Protein AF-A0A9X4RN25-F1 (afdb_monomer_lite)

Radius of gyration: 12.0 Å; chains: 1; bounding box: 24×30×28 Å

Sequence (56 aa):
MTEITEYQKDLIEALTNPKEAAAYLNAALEEVDRETLLLALRNVAEANSGPEQDTA

Secondary structure (DSSP, 8-state):
-----HHHHHHHHHTTSHHHHHHHHHHHHHT--HHHHHHHHHHHHHHHS-------

pLDDT: mean 84.69, std 17.0, range [35.44, 97.38]

Foldseek 3Di:
DPDCDPVLVVLLQQLLPVVSLVVCLVVQVVVVDPVSNVVSVVSNVCSVVDPPPPPD

Structure (mmCIF, N/CA/C/O backbone):
data_AF-A0A9X4RN25-F1
#
_entry.id   AF-A0A9X4RN25-F1
#
loop_
_atom_site.group_PDB
_atom_site.id
_atom_site.type_symbol
_atom_site.label_atom_id
_atom_site.label_alt_id
_atom_site.label_comp_id
_atom_site.label_asym_id
_atom_site.label_entity_id
_atom_site.label_seq_id
_atom_site.pdbx_PDB_ins_code
_atom_site.Cartn_x
_atom_site.Cartn_y
_atom_site.Cartn_z
_atom_site.occupancy
_atom_site.B_iso_or_equiv
_atom_site.auth_seq_id
_atom_site.auth_comp_id
_atom_site.auth_asym_id
_atom_site.auth_atom_id
_atom_site.pdbx_PDB_model_num
ATOM 1 N N . MET A 1 1 ? 1.332 21.096 1.106 1.00 40.62 1 MET A N 1
ATOM 2 C CA . MET A 1 1 ? 0.082 20.425 1.500 1.00 40.62 1 MET A CA 1
ATOM 3 C C . MET A 1 1 ? -0.254 19.504 0.349 1.00 40.62 1 MET A C 1
ATOM 5 O O . MET A 1 1 ? -0.564 20.006 -0.721 1.00 40.62 1 MET A O 1
ATOM 9 N N . THR A 1 2 ? 0.012 18.210 0.481 1.00 53.56 2 THR A N 1
ATOM 10 C CA . THR A 1 2 ? -0.298 17.250 -0.584 1.00 53.56 2 THR A CA 1
ATOM 11 C C . THR A 1 2 ? -1.812 17.084 -0.572 1.00 53.56 2 THR A C 1
ATOM 13 O O . THR A 1 2 ? -2.353 16.616 0.424 1.00 53.56 2 THR A O 1
ATOM 16 N N . GLU A 1 3 ? -2.512 17.570 -1.595 1.00 64.12 3 GLU A N 1
ATOM 17 C CA . GLU A 1 3 ? -3.960 17.372 -1.685 1.00 64.12 3 GLU A CA 1
ATOM 18 C C . GLU A 1 3 ? -4.238 15.876 -1.860 1.00 64.12 3 GLU A C 1
ATOM 20 O O . GLU A 1 3 ? -3.820 15.265 -2.844 1.00 64.12 3 GLU A O 1
ATOM 25 N N . ILE A 1 4 ? -4.914 15.279 -0.878 1.00 69.12 4 ILE A N 1
ATOM 26 C CA . ILE A 1 4 ? -5.412 13.907 -0.968 1.00 69.12 4 ILE A CA 1
ATOM 27 C C . ILE A 1 4 ? -6.610 13.936 -1.916 1.00 69.12 4 ILE A C 1
ATOM 29 O O . ILE A 1 4 ? -7.655 14.509 -1.600 1.00 69.12 4 ILE A O 1
ATOM 33 N N . THR A 1 5 ? -6.443 13.341 -3.093 1.00 84.00 5 THR A N 1
ATOM 34 C CA . THR A 1 5 ? -7.508 13.231 -4.094 1.00 84.00 5 THR A CA 1
ATOM 35 C C . THR A 1 5 ? -8.564 12.218 -3.648 1.00 84.00 5 THR A C 1
ATOM 37 O O . THR A 1 5 ? -8.292 11.352 -2.817 1.00 84.00 5 THR A O 1
ATOM 40 N N . GLU A 1 6 ? -9.774 12.290 -4.208 1.00 85.81 6 GLU A N 1
ATOM 41 C CA . GLU A 1 6 ? -10.813 11.268 -3.978 1.00 85.81 6 GLU A CA 1
ATOM 42 C C . GLU A 1 6 ? -10.297 9.863 -4.318 1.00 85.81 6 GLU A C 1
ATOM 44 O O . GLU A 1 6 ? -10.462 8.941 -3.531 1.00 85.81 6 GLU A O 1
ATOM 49 N N . TYR A 1 7 ? -9.520 9.746 -5.399 1.00 84.56 7 TYR A N 1
ATOM 50 C CA . TYR A 1 7 ? -8.815 8.516 -5.760 1.00 84.56 7 TYR A CA 1
ATOM 51 C C . TYR A 1 7 ? -7.911 7.984 -4.637 1.00 84.56 7 TYR A C 1
ATOM 53 O O . TYR A 1 7 ? -7.902 6.786 -4.370 1.00 84.56 7 TYR A O 1
ATOM 61 N N . GLN A 1 8 ? -7.156 8.859 -3.964 1.00 88.19 8 GLN A N 1
ATOM 62 C CA . GLN A 1 8 ? -6.291 8.440 -2.862 1.00 88.19 8 GLN A CA 1
ATOM 63 C C . GLN A 1 8 ? -7.121 7.961 -1.664 1.00 88.19 8 GLN A C 1
ATOM 65 O O . GLN A 1 8 ? -6.736 6.990 -1.024 1.00 88.19 8 GLN A O 1
ATOM 70 N N . LYS A 1 9 ? -8.272 8.581 -1.376 1.00 89.38 9 LYS A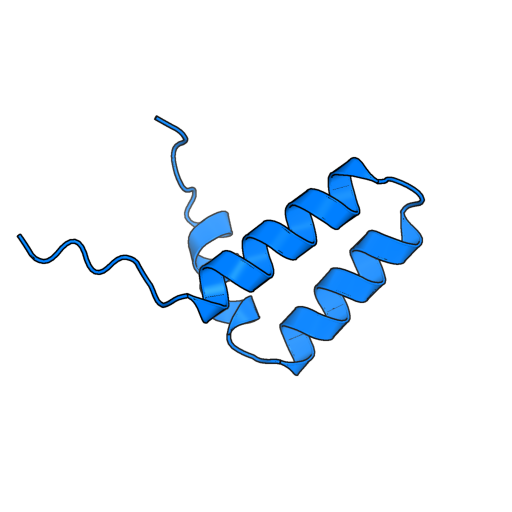 N 1
ATOM 71 C CA . LYS A 1 9 ? -9.166 8.125 -0.297 1.00 89.38 9 LYS A CA 1
ATOM 72 C C . LYS A 1 9 ? -9.719 6.732 -0.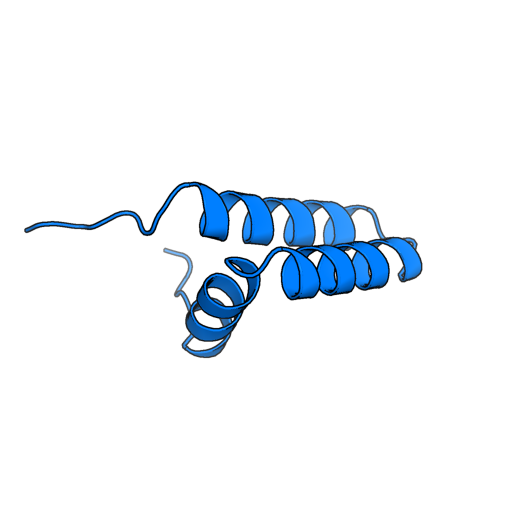581 1.00 89.38 9 LYS A C 1
ATOM 74 O O . LYS A 1 9 ? -9.590 5.856 0.269 1.00 89.38 9 LYS A O 1
ATOM 79 N N . ASP A 1 10 ? -10.246 6.528 -1.785 1.00 91.50 10 ASP A N 1
ATOM 80 C CA . ASP A 1 10 ? -10.798 5.240 -2.213 1.00 91.50 10 ASP A CA 1
ATOM 81 C C . ASP A 1 10 ? -9.720 4.147 -2.202 1.00 91.50 10 ASP A C 1
ATOM 83 O O . ASP A 1 10 ? -9.961 3.018 -1.771 1.00 91.50 10 ASP A O 1
ATOM 87 N N . LEU A 1 11 ? -8.499 4.491 -2.627 1.00 93.44 11 LEU A N 1
ATOM 88 C CA . LEU A 1 11 ? -7.351 3.592 -2.570 1.00 93.44 11 LEU A CA 1
ATOM 89 C C . LEU A 1 11 ? -7.021 3.201 -1.124 1.00 93.44 11 LEU A C 1
ATOM 91 O O . LEU A 1 11 ? -6.893 2.016 -0.830 1.00 93.44 11 LEU A O 1
ATOM 95 N N . ILE A 1 12 ? -6.895 4.169 -0.215 1.00 93.19 12 ILE A N 1
ATOM 96 C CA . ILE A 1 12 ? -6.582 3.899 1.194 1.00 93.19 12 ILE A CA 1
ATOM 97 C C . ILE A 1 12 ? -7.680 3.051 1.852 1.00 93.19 12 ILE A C 1
ATOM 99 O O . ILE A 1 12 ? -7.359 2.110 2.579 1.00 93.19 12 ILE A O 1
ATOM 103 N N . GLU A 1 13 ? -8.956 3.304 1.551 1.00 92.94 13 GLU A N 1
ATOM 104 C CA . GLU A 1 13 ? -10.069 2.474 2.024 1.00 92.94 13 GLU A CA 1
ATOM 105 C C . GLU A 1 13 ? -9.959 1.030 1.507 1.00 92.94 13 GLU A C 1
ATOM 107 O O . GLU A 1 13 ? -10.045 0.084 2.295 1.00 92.94 13 GLU A O 1
ATOM 112 N N . ALA A 1 14 ? -9.688 0.837 0.213 1.00 94.44 14 ALA A N 1
ATOM 113 C CA . ALA A 1 14 ? -9.523 -0.490 -0.378 1.00 94.44 14 ALA A CA 1
ATOM 114 C C . ALA A 1 14 ? -8.356 -1.273 0.251 1.00 94.44 14 ALA A C 1
ATOM 116 O O . ALA A 1 14 ? -8.478 -2.472 0.511 1.00 94.44 14 ALA A O 1
ATOM 117 N N . LEU A 1 15 ? -7.245 -0.599 0.562 1.00 96.31 15 LEU A N 1
ATOM 118 C CA . LEU A 1 15 ? -6.040 -1.212 1.134 1.00 96.31 15 LEU A CA 1
ATOM 119 C C . LEU A 1 15 ? -6.195 -1.656 2.600 1.00 96.31 15 LEU A C 1
ATOM 121 O O . LEU A 1 15 ? -5.316 -2.349 3.118 1.00 96.31 15 LEU A O 1
ATOM 125 N N . THR A 1 16 ? -7.315 -1.341 3.259 1.00 93.81 16 THR A N 1
ATOM 126 C CA . THR A 1 16 ? -7.678 -1.956 4.550 1.00 93.81 16 THR A CA 1
ATOM 127 C C . THR A 1 16 ? -7.986 -3.451 4.410 1.00 93.81 16 THR A C 1
ATOM 129 O O . THR A 1 16 ? -7.841 -4.220 5.363 1.00 93.81 16 THR A O 1
ATOM 132 N N . ASN A 1 17 ? -8.373 -3.899 3.210 1.00 95.94 17 ASN A N 1
ATOM 133 C CA . ASN A 1 17 ? -8.537 -5.310 2.903 1.00 95.94 17 ASN A CA 1
ATOM 134 C C . ASN A 1 17 ? -7.163 -5.939 2.604 1.00 95.94 17 ASN A C 1
ATOM 136 O O . ASN A 1 17 ? -6.520 -5.579 1.614 1.00 95.94 17 ASN A O 1
ATOM 140 N N . PRO A 1 18 ? -6.723 -6.953 3.372 1.00 94.88 18 PRO A N 1
ATOM 141 C CA . PRO A 1 18 ? -5.408 -7.563 3.186 1.00 94.88 18 PRO A CA 1
ATOM 142 C C . PRO A 1 18 ? -5.215 -8.204 1.804 1.00 94.88 18 PRO A C 1
ATOM 144 O O . PRO A 1 18 ? -4.082 -8.325 1.343 1.00 94.88 18 PRO A O 1
ATOM 147 N N . LYS A 1 19 ? -6.296 -8.613 1.121 1.00 97.38 19 LYS A N 1
ATOM 148 C CA . LYS A 1 19 ? -6.209 -9.155 -0.245 1.00 97.38 19 LYS A CA 1
ATOM 149 C C . LYS A 1 19 ? -5.893 -8.071 -1.274 1.00 97.38 19 LYS A C 1
ATOM 151 O O . LYS A 1 19 ? -5.042 -8.298 -2.128 1.00 97.38 19 LYS A O 1
ATOM 156 N N . GLU A 1 20 ? -6.541 -6.914 -1.162 1.00 96.62 20 GLU A N 1
ATOM 157 C CA . GLU A 1 20 ? -6.292 -5.763 -2.038 1.00 96.62 20 GLU A CA 1
ATOM 158 C C . GLU A 1 20 ? -4.884 -5.209 -1.802 1.00 96.62 20 GLU A C 1
ATOM 160 O O . GLU A 1 20 ? -4.132 -4.996 -2.750 1.00 96.62 20 GLU A O 1
ATOM 165 N N . ALA A 1 21 ? -4.467 -5.091 -0.536 1.00 96.56 21 ALA A N 1
ATOM 166 C CA . ALA A 1 21 ? -3.110 -4.682 -0.187 1.00 96.56 21 ALA A CA 1
ATOM 167 C C . ALA A 1 21 ? -2.040 -5.615 -0.774 1.00 96.56 21 ALA A C 1
ATOM 169 O O . ALA A 1 21 ? -1.047 -5.147 -1.331 1.00 96.56 21 ALA A O 1
ATOM 170 N N . ALA A 1 22 ? -2.245 -6.934 -0.697 1.00 96.81 22 ALA A N 1
ATOM 171 C CA . ALA A 1 22 ? -1.322 -7.900 -1.286 1.00 96.81 22 ALA A CA 1
ATOM 172 C C . ALA A 1 22 ? -1.265 -7.784 -2.818 1.00 96.81 22 ALA A C 1
ATOM 174 O O . ALA A 1 22 ? -0.177 -7.808 -3.391 1.00 96.81 22 ALA A O 1
ATOM 175 N N . ALA A 1 23 ? -2.416 -7.634 -3.482 1.00 96.88 23 ALA A N 1
ATOM 176 C CA . ALA A 1 23 ? -2.481 -7.453 -4.931 1.00 96.88 23 ALA A CA 1
ATOM 177 C C . ALA A 1 23 ? -1.756 -6.174 -5.377 1.00 96.88 23 ALA A C 1
ATOM 179 O O . ALA A 1 23 ? -0.963 -6.210 -6.316 1.00 96.88 23 ALA A O 1
ATOM 180 N N . TYR A 1 24 ? -1.965 -5.073 -4.658 1.00 95.62 24 TYR A N 1
ATOM 181 C CA . TYR A 1 24 ? -1.326 -3.791 -4.928 1.00 95.62 24 TYR A CA 1
ATOM 182 C C . TYR A 1 24 ? 0.201 -3.840 -4.752 1.00 95.62 24 TYR A C 1
ATOM 184 O O . TYR A 1 24 ? 0.940 -3.355 -5.608 1.00 95.62 24 TYR A O 1
ATOM 192 N N . LEU A 1 25 ? 0.693 -4.488 -3.689 1.00 95.44 25 LEU A N 1
ATOM 193 C CA . LEU A 1 25 ? 2.132 -4.690 -3.483 1.00 95.44 25 LEU A CA 1
ATOM 194 C C . LEU A 1 25 ? 2.753 -5.595 -4.550 1.00 95.44 25 LEU A C 1
ATOM 196 O O . LEU A 1 25 ? 3.858 -5.315 -5.006 1.00 95.44 25 LEU A O 1
ATOM 200 N N . ASN A 1 26 ? 2.056 -6.655 -4.966 1.00 95.81 26 ASN A N 1
ATOM 201 C CA . ASN A 1 26 ? 2.536 -7.532 -6.033 1.00 95.81 26 ASN A CA 1
ATOM 202 C C . ASN A 1 26 ? 2.657 -6.779 -7.362 1.00 95.81 26 ASN A C 1
ATOM 204 O O . ASN A 1 26 ? 3.695 -6.878 -8.007 1.00 95.81 26 ASN A O 1
ATOM 208 N N . ALA A 1 27 ? 1.659 -5.967 -7.722 1.00 94.50 27 ALA A N 1
ATOM 209 C CA . ALA A 1 27 ? 1.733 -5.120 -8.911 1.00 94.50 27 ALA A CA 1
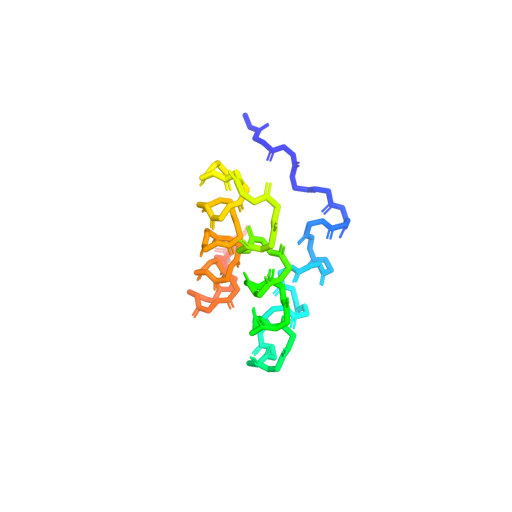ATOM 210 C C . ALA A 1 27 ? 2.936 -4.162 -8.844 1.00 94.50 27 ALA A C 1
ATOM 212 O O . ALA A 1 27 ? 3.702 -4.052 -9.794 1.00 94.50 27 ALA A O 1
ATOM 213 N N . ALA A 1 28 ? 3.175 -3.538 -7.686 1.00 94.50 28 ALA A N 1
ATOM 214 C CA . ALA A 1 28 ? 4.325 -2.656 -7.493 1.00 94.50 28 ALA A CA 1
ATOM 215 C C . ALA A 1 28 ? 5.686 -3.380 -7.570 1.00 94.50 28 ALA A C 1
ATOM 217 O O . ALA A 1 28 ? 6.688 -2.767 -7.933 1.00 94.50 28 ALA A O 1
ATOM 218 N N . LEU A 1 29 ? 5.742 -4.673 -7.230 1.00 93.38 29 LEU A N 1
ATOM 219 C CA . LEU A 1 29 ? 6.947 -5.498 -7.370 1.00 93.38 29 LEU A CA 1
ATOM 220 C C . LEU A 1 29 ? 7.246 -5.863 -8.832 1.00 93.38 29 LEU A C 1
ATOM 222 O O . LEU A 1 29 ? 8.414 -6.056 -9.174 1.00 93.38 29 LEU A O 1
ATOM 226 N N . GLU A 1 30 ? 6.224 -5.961 -9.683 1.00 94.06 30 GLU A N 1
ATOM 227 C CA . GLU A 1 30 ? 6.371 -6.311 -11.103 1.00 94.06 30 GLU A CA 1
ATOM 228 C C . GLU A 1 30 ? 6.967 -5.170 -11.941 1.00 94.06 30 GLU A C 1
ATOM 230 O O . GLU A 1 30 ? 7.687 -5.433 -12.902 1.00 94.06 30 GLU A O 1
ATOM 235 N N . GLU A 1 31 ? 6.756 -3.914 -11.543 1.00 83.81 31 GLU A N 1
ATOM 236 C CA . GLU A 1 31 ? 7.193 -2.720 -12.287 1.00 83.81 31 GLU A CA 1
ATOM 237 C C . GLU A 1 31 ? 8.724 -2.489 -12.286 1.00 83.81 31 GLU A C 1
ATOM 239 O O . GLU A 1 31 ? 9.213 -1.568 -12.936 1.00 83.81 31 GLU A O 1
ATOM 244 N N . VAL A 1 32 ? 9.518 -3.306 -11.570 1.00 77.81 32 VAL A N 1
ATOM 245 C CA . VAL A 1 32 ? 10.994 -3.174 -11.411 1.00 77.81 32 VAL A CA 1
ATOM 246 C C . VAL A 1 32 ? 11.424 -1.765 -10.952 1.00 77.81 32 VAL A C 1
ATOM 248 O O . VAL A 1 32 ? 12.590 -1.382 -11.048 1.00 77.81 32 VAL A O 1
ATOM 251 N N . ASP A 1 33 ? 10.495 -0.988 -10.400 1.00 91.56 33 ASP A N 1
ATOM 252 C CA . ASP A 1 33 ? 10.738 0.353 -9.897 1.00 91.56 33 ASP A CA 1
ATOM 253 C C . ASP A 1 33 ? 10.640 0.381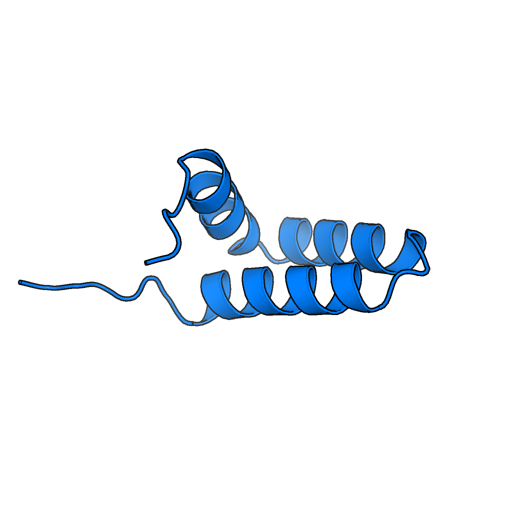 -8.371 1.00 91.56 33 ASP A C 1
ATOM 255 O O . ASP A 1 33 ? 9.608 0.112 -7.748 1.00 91.56 33 ASP A O 1
ATOM 259 N N . ARG A 1 34 ? 11.760 0.751 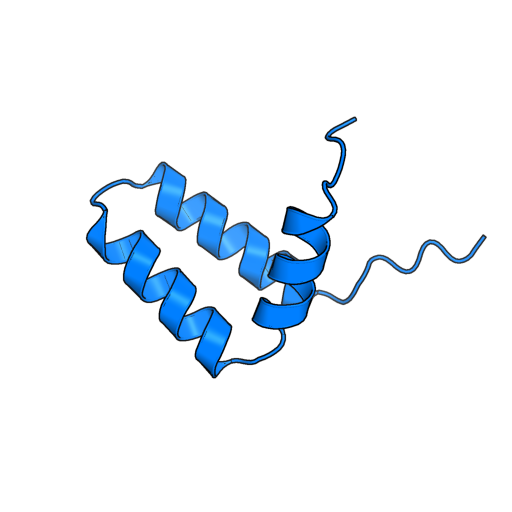-7.751 1.00 91.19 34 ARG A N 1
ATOM 260 C CA . ARG A 1 34 ? 11.868 0.846 -6.299 1.00 91.19 34 ARG A CA 1
ATOM 261 C C . ARG A 1 34 ? 10.991 1.963 -5.741 1.00 91.19 34 ARG A C 1
ATOM 263 O O . ARG A 1 34 ? 10.523 1.833 -4.609 1.00 91.19 34 ARG A O 1
ATOM 270 N N . GLU A 1 35 ? 10.801 3.059 -6.471 1.00 94.31 35 GLU A N 1
ATOM 271 C CA . GLU A 1 35 ? 9.987 4.179 -5.991 1.00 94.31 35 GLU A CA 1
ATOM 272 C C . GLU A 1 35 ? 8.511 3.788 -5.920 1.00 94.31 35 GLU A C 1
ATOM 274 O O . GLU A 1 35 ? 7.871 4.020 -4.891 1.00 94.31 35 GLU A O 1
ATOM 279 N N . THR A 1 36 ? 8.019 3.080 -6.936 1.00 92.62 36 THR A N 1
ATOM 280 C CA . THR A 1 36 ? 6.672 2.497 -6.976 1.00 92.62 36 THR A CA 1
ATOM 281 C C . THR A 1 36 ? 6.429 1.535 -5.812 1.00 92.62 36 THR A C 1
ATOM 283 O O . THR A 1 36 ? 5.421 1.658 -5.114 1.00 92.62 36 THR A O 1
ATOM 286 N N . LEU A 1 37 ? 7.377 0.640 -5.507 1.00 94.81 37 LEU A N 1
ATOM 287 C CA . LEU A 1 37 ? 7.258 -0.250 -4.345 1.00 94.81 37 LEU A CA 1
ATOM 288 C C . LEU A 1 37 ? 7.197 0.519 -3.018 1.00 94.81 37 LEU A C 1
ATOM 290 O O . LEU A 1 37 ? 6.394 0.198 -2.141 1.00 94.81 37 LEU A O 1
ATOM 294 N N . LEU A 1 38 ? 8.038 1.541 -2.848 1.00 95.75 38 LEU A N 1
ATOM 295 C CA . LEU A 1 38 ? 8.042 2.356 -1.631 1.00 95.75 38 LEU A CA 1
ATOM 296 C C . LEU A 1 38 ? 6.758 3.170 -1.475 1.00 95.75 38 LEU A C 1
ATOM 298 O O . LEU A 1 38 ? 6.276 3.324 -0.352 1.00 95.75 38 LEU A O 1
ATOM 302 N N . LEU A 1 39 ? 6.204 3.679 -2.575 1.00 94.81 39 LEU A N 1
ATOM 303 C CA . LEU A 1 39 ? 4.908 4.346 -2.577 1.00 94.81 39 LEU A CA 1
ATOM 304 C C . LEU A 1 39 ? 3.798 3.371 -2.173 1.00 94.81 39 LEU A C 1
ATOM 306 O O . LEU A 1 39 ? 3.002 3.687 -1.291 1.00 94.81 39 LEU A O 1
ATOM 310 N N . ALA A 1 40 ? 3.797 2.163 -2.739 1.00 95.19 40 ALA A N 1
ATOM 311 C CA . ALA A 1 40 ? 2.795 1.158 -2.418 1.00 95.19 40 ALA A CA 1
ATOM 312 C C . ALA A 1 40 ? 2.831 0.753 -0.935 1.00 95.19 40 ALA A C 1
ATOM 314 O O . ALA A 1 40 ? 1.792 0.678 -0.278 1.00 95.19 40 ALA A O 1
ATOM 315 N N . LEU A 1 41 ? 4.033 0.583 -0.376 1.00 95.44 41 LEU A N 1
ATOM 316 C CA . LEU A 1 41 ? 4.228 0.312 1.050 1.00 95.44 41 LEU A CA 1
ATOM 317 C C . LEU A 1 41 ? 3.727 1.453 1.945 1.00 95.44 41 LEU A C 1
ATOM 319 O O . LEU A 1 41 ? 3.159 1.179 3.000 1.00 95.44 41 LEU A O 1
ATOM 323 N N . ARG A 1 42 ? 3.910 2.718 1.543 1.00 95.00 42 ARG A N 1
ATOM 324 C CA . ARG A 1 42 ? 3.376 3.873 2.287 1.00 95.00 42 ARG A CA 1
ATOM 325 C C . ARG A 1 42 ? 1.853 3.875 2.299 1.00 95.00 42 ARG A C 1
ATOM 327 O O . ARG A 1 42 ? 1.286 4.013 3.374 1.00 95.00 42 ARG A O 1
ATOM 334 N N . ASN A 1 43 ? 1.218 3.647 1.151 1.00 94.56 43 ASN A N 1
ATOM 335 C CA . ASN A 1 43 ? -0.242 3.596 1.050 1.00 94.56 43 ASN A CA 1
ATOM 336 C C . ASN A 1 43 ? -0.830 2.466 1.919 1.00 94.56 43 ASN A C 1
ATOM 338 O O . ASN A 1 43 ? -1.811 2.668 2.628 1.00 94.56 43 ASN A O 1
ATOM 342 N N . VAL A 1 44 ? -0.200 1.284 1.928 1.00 95.12 44 VAL A N 1
ATOM 343 C CA . VAL A 1 44 ? -0.624 0.171 2.798 1.00 95.12 44 VAL A CA 1
ATOM 344 C C . VAL A 1 44 ? -0.407 0.504 4.275 1.00 95.12 44 VAL A C 1
ATOM 346 O O . VAL A 1 44 ? -1.265 0.191 5.100 1.00 95.12 44 VAL A O 1
ATOM 349 N N . ALA A 1 45 ? 0.714 1.137 4.628 1.00 94.38 45 ALA A N 1
ATOM 350 C CA . ALA A 1 45 ? 0.962 1.567 6.000 1.00 94.38 45 ALA A CA 1
ATOM 351 C C . ALA A 1 45 ? -0.099 2.574 6.462 1.00 94.38 45 ALA A C 1
ATOM 353 O O . ALA A 1 45 ? -0.677 2.366 7.521 1.00 94.38 45 ALA A O 1
ATOM 354 N N . GLU A 1 46 ? -0.403 3.581 5.641 1.00 92.31 46 GLU A N 1
ATOM 355 C CA . GLU A 1 46 ? -1.416 4.611 5.900 1.00 92.31 46 GLU A CA 1
ATOM 356 C C . GLU A 1 46 ? -2.813 4.007 6.118 1.00 92.31 46 GLU A C 1
ATOM 358 O O . GLU A 1 46 ? -3.475 4.328 7.105 1.00 92.31 46 GLU A O 1
ATOM 363 N N . ALA A 1 47 ? -3.217 3.043 5.284 1.00 92.19 47 ALA A N 1
ATOM 364 C CA . ALA A 1 47 ? -4.482 2.321 5.440 1.00 92.19 47 ALA A CA 1
ATOM 365 C C . ALA A 1 47 ? -4.582 1.534 6.759 1.00 92.19 47 ALA A C 1
ATOM 367 O O . ALA A 1 47 ? -5.664 1.405 7.331 1.00 92.19 47 ALA A O 1
ATOM 368 N N . ASN A 1 48 ? -3.459 1.014 7.263 1.00 87.19 48 ASN A N 1
ATOM 369 C CA . ASN A 1 48 ? -3.417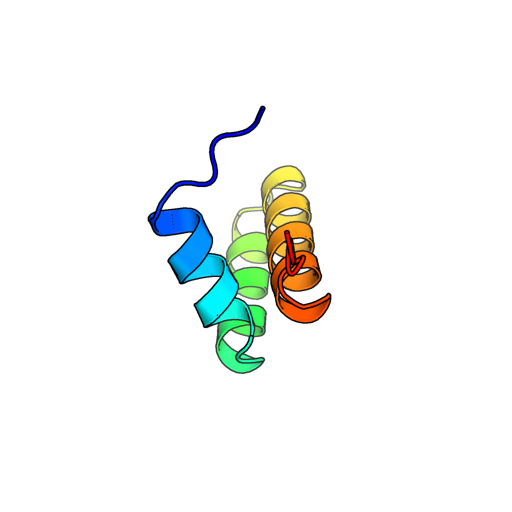 0.187 8.473 1.00 87.19 48 ASN A CA 1
ATOM 370 C C . ASN A 1 48 ? -3.106 0.975 9.755 1.00 87.19 48 ASN A C 1
ATOM 372 O O . ASN A 1 48 ? -3.421 0.498 10.844 1.00 87.19 48 ASN A O 1
ATOM 376 N N . SER A 1 49 ? -2.529 2.176 9.662 1.00 80.69 49 SER A N 1
ATOM 377 C CA . SER A 1 49 ? -2.330 3.075 10.810 1.00 80.69 49 SER A CA 1
ATOM 378 C C . SER A 1 49 ? -3.631 3.700 11.331 1.00 80.69 49 SER A C 1
ATOM 380 O O . SER A 1 49 ? -3.611 4.368 12.363 1.00 80.69 49 SER A O 1
ATOM 382 N N . GLY A 1 50 ? -4.759 3.420 10.670 1.00 65.44 50 GLY A N 1
ATOM 383 C CA . GLY A 1 50 ? -6.047 4.051 10.918 1.00 65.44 50 GLY A CA 1
ATOM 384 C C . GLY A 1 50 ? -6.094 5.436 10.269 1.00 65.44 50 GLY A C 1
ATOM 385 O O . GLY A 1 50 ? -5.055 6.088 10.158 1.00 65.44 50 GLY A O 1
ATOM 386 N N . PRO A 1 51 ? -7.275 5.903 9.823 1.00 56.09 51 PRO A N 1
ATOM 387 C CA . PRO A 1 51 ? -7.409 7.290 9.407 1.00 56.09 51 PRO A CA 1
ATOM 388 C C . PRO A 1 51 ? -6.947 8.159 10.575 1.00 56.09 51 PRO A C 1
ATOM 390 O O . PRO A 1 51 ? -7.384 7.943 11.708 1.00 56.09 51 PRO A O 1
ATOM 393 N N . GLU A 1 52 ? -6.056 9.112 10.314 1.00 55.34 52 GLU A N 1
ATOM 394 C CA . GLU A 1 52 ? -5.800 10.215 11.229 1.00 55.34 52 GLU A CA 1
ATOM 395 C C . GLU A 1 52 ? -7.154 10.921 11.400 1.00 55.34 52 GLU A C 1
ATOM 397 O O . GLU A 1 52 ? -7.600 11.692 10.553 1.00 55.34 52 GLU A O 1
ATOM 402 N N . GLN A 1 53 ? -7.903 10.499 12.421 1.00 45.97 53 GLN A N 1
ATOM 403 C CA . GLN A 1 53 ? -9.156 11.113 12.814 1.00 45.97 53 GLN A CA 1
ATOM 404 C C . GLN A 1 53 ? -8.755 12.479 13.348 1.00 45.97 53 GLN A C 1
ATOM 406 O O . GLN A 1 53 ? -8.419 12.621 14.524 1.00 45.97 53 GLN A O 1
ATOM 411 N N . ASP A 1 54 ? -8.752 13.473 12.467 1.00 46.28 54 ASP A N 1
ATOM 412 C CA . ASP A 1 54 ? -8.800 14.874 12.849 1.00 46.28 54 ASP A CA 1
ATOM 413 C C . ASP A 1 54 ? -10.183 15.114 13.476 1.00 46.28 54 ASP A C 1
ATOM 415 O O . ASP A 1 54 ? -11.144 15.566 12.857 1.00 46.28 54 ASP A O 1
ATOM 419 N N . THR A 1 55 ? -10.328 14.651 14.717 1.00 46.25 55 THR A N 1
ATOM 420 C CA . THR A 1 55 ? -11.333 15.129 15.656 1.00 46.25 55 THR A CA 1
ATOM 421 C C . THR A 1 55 ? -10.971 16.562 16.030 1.00 46.25 55 THR A C 1
ATOM 423 O O . THR A 1 55 ? -10.229 16.751 16.994 1.00 46.25 55 THR A O 1
ATOM 426 N N . ALA A 1 56 ? -11.503 17.545 15.297 1.00 35.44 56 ALA A N 1
ATOM 427 C CA . ALA A 1 56 ? -11.844 18.889 15.787 1.00 35.44 56 ALA A CA 1
ATOM 428 C C . ALA A 1 56 ? -12.590 19.714 14.727 1.00 35.44 56 ALA A C 1
ATOM 430 O O . ALA A 1 56 ? -12.025 19.954 13.640 1.00 35.44 56 ALA A O 1
#

Organism: NCBI:txid2984131